Protein AF-A0A1I8NJI6-F1 (afdb_monomer_lite)

Foldseek 3Di:
DDFDPDAAPQPRDTDDQPFFWKAWLVGDIHTPVRQVVVCVPAQADPPPRHGTHPVRIDTDHDDDPPPPDPDPDPDPPPPPPPPPPPVDPDPDPDDDDADDQDLPDAPVNCVVRFAWDDADPVPRFTWTWHWDADPNDIATWIDTRVVSDTGGPPDDPD

pLDDT: mean 77.4, std 18.14, range [36.34, 96.56]

Radius of gyration: 21.41 Å; chains: 1; bounding box: 54×34×64 Å

Secondary structure (DSSP, 8-state):
--EEEEE-TTT-PEEETT--EEE-TT--EEEHHHHHHHHTT-SB-TTT--B--GGG-EEE-PPPTT---S-TTS----------------SSSS---PPPP-TT--HHHHHHHS-EEEE-TTT--EEEEEEEEETTEEEEEEEETTTTEEE-------

InterPro domains:
  IPR001841 Zinc finger, RING-type [PF13639] (8-48)
  IPR001841 Zinc finger, RING-type [PS50089] (8-49)
  IPR001841 Zinc finger, RING-type [SM00184] (8-48)
  IPR013083 Zinc finger, RING/FYVE/PHD-type [G3DSA:3.30.40.10] (2-112)

Sequ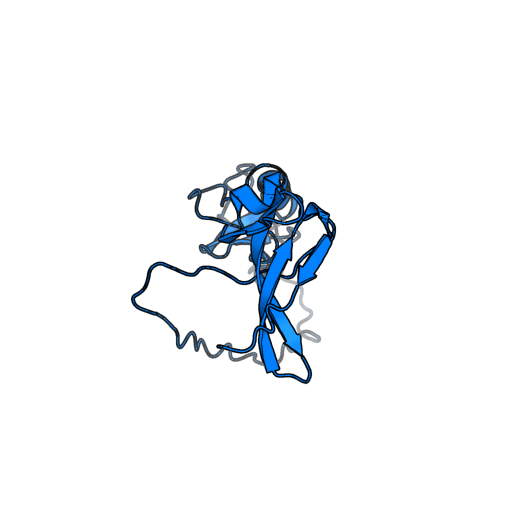ence (158 aa):
MTSLNVVCDVCNEYYKSNDFIYTTGCGHLFHRTCLFRRLQTSYTCPQCSVGCLRQQCYRVYFKWIGQSTDDTSHLLLPNIEVESTNPYKTKYPSKYMWLFVQHDFNDDLCQQIGLYLDINEDNGYAMYAARVYYKGDMIPGVYCPQSKGVHIVCGKLS

Organism: Musca domestica (NCBI:txid7370)

Structure (mmCIF, N/CA/C/O backbone):
data_AF-A0A1I8NJI6-F1
#
_entry.id   AF-A0A1I8NJI6-F1
#
loop_
_atom_site.group_PDB
_atom_site.id
_atom_site.type_symbol
_atom_site.label_atom_id
_atom_site.label_alt_id
_atom_site.label_comp_id
_atom_site.label_asym_id
_atom_site.label_entity_id
_atom_site.label_seq_id
_atom_site.pdbx_PDB_ins_code
_atom_site.Cartn_x
_atom_site.Cartn_y
_atom_site.Cartn_z
_atom_site.occupancy
_atom_site.B_iso_or_equiv
_atom_site.auth_seq_id
_atom_site.auth_comp_id
_atom_site.auth_asym_id
_atom_site.auth_atom_id
_atom_site.pdbx_PDB_model_num
ATOM 1 N N . MET A 1 1 ? -16.961 6.485 28.045 1.00 54.66 1 MET A N 1
ATOM 2 C CA . MET A 1 1 ? -16.283 6.043 26.806 1.00 54.66 1 MET A CA 1
ATOM 3 C C . MET A 1 1 ? -15.989 4.564 26.955 1.00 54.66 1 MET A C 1
ATOM 5 O O . MET A 1 1 ? -15.266 4.211 27.872 1.00 54.66 1 MET A O 1
ATOM 9 N N . THR A 1 2 ? -16.594 3.705 26.139 1.00 64.56 2 THR A N 1
ATOM 10 C CA . THR A 1 2 ? -16.283 2.268 26.130 1.00 64.56 2 THR A CA 1
ATOM 11 C C . THR A 1 2 ? -14.994 2.046 25.331 1.00 64.56 2 THR A C 1
ATOM 13 O O . THR A 1 2 ? -14.847 2.629 24.256 1.00 64.56 2 THR A O 1
ATOM 16 N N . SER A 1 3 ? -14.061 1.242 25.848 1.00 72.75 3 SER A N 1
ATOM 17 C CA . SER A 1 3 ? -12.832 0.815 25.157 1.00 72.75 3 SER A CA 1
ATOM 18 C C . SER A 1 3 ? -12.894 -0.677 24.811 1.00 72.75 3 SER A C 1
ATOM 20 O O . SER A 1 3 ? -13.434 -1.468 25.582 1.00 72.75 3 SER A O 1
ATOM 22 N N . LEU A 1 4 ? -12.385 -1.059 23.639 1.00 73.94 4 LEU A N 1
ATOM 23 C CA . LEU A 1 4 ? -12.277 -2.448 23.195 1.00 73.94 4 LEU A CA 1
ATOM 24 C C . LEU A 1 4 ? -11.019 -3.008 23.848 1.00 73.94 4 LEU A C 1
ATOM 26 O O . LEU A 1 4 ? -10.011 -2.307 23.911 1.00 73.94 4 LEU A O 1
ATOM 30 N N . ASN A 1 5 ? -11.040 -4.270 24.279 1.00 84.88 5 ASN A N 1
ATOM 31 C CA . ASN A 1 5 ? -9.833 -4.943 24.768 1.00 84.88 5 ASN A CA 1
ATOM 32 C C . ASN A 1 5 ? -8.938 -5.400 23.598 1.00 84.88 5 ASN A C 1
ATOM 34 O O . ASN A 1 5 ? -8.572 -6.564 23.476 1.00 84.88 5 ASN A O 1
ATOM 38 N N . VAL A 1 6 ? -8.687 -4.476 22.675 1.00 89.38 6 VAL A N 1
ATOM 39 C CA . VAL A 1 6 ? -7.857 -4.628 21.486 1.00 89.38 6 VAL A CA 1
ATOM 40 C C . VAL A 1 6 ? -7.085 -3.319 21.339 1.00 89.38 6 VAL A C 1
ATOM 42 O O . VAL A 1 6 ? -7.672 -2.236 21.433 1.00 89.38 6 VAL A O 1
ATOM 45 N N . VAL A 1 7 ? -5.774 -3.422 21.139 1.00 93.94 7 VAL A N 1
ATOM 46 C CA . VAL A 1 7 ? -4.851 -2.284 21.070 1.00 93.94 7 VAL A CA 1
ATOM 47 C C . VAL A 1 7 ? -4.300 -2.099 19.660 1.00 93.94 7 VAL A C 1
ATOM 49 O O . VAL A 1 7 ? -4.313 -3.013 18.836 1.00 93.94 7 VAL A O 1
ATOM 52 N N . CYS A 1 8 ? -3.823 -0.894 19.377 1.00 96.12 8 CYS A N 1
ATOM 53 C CA . CYS A 1 8 ? -3.043 -0.602 18.183 1.00 96.12 8 CYS A CA 1
ATOM 54 C C . CYS A 1 8 ? -1.561 -0.889 18.444 1.00 96.12 8 CYS A C 1
ATOM 56 O O . CYS A 1 8 ? -0.942 -0.175 19.227 1.00 96.12 8 CYS A O 1
ATOM 58 N N . ASP A 1 9 ? -0.960 -1.838 17.725 1.00 91.56 9 ASP A N 1
ATOM 59 C CA . ASP A 1 9 ? 0.449 -2.255 17.901 1.00 91.56 9 ASP A CA 1
ATOM 60 C C . ASP A 1 9 ? 1.493 -1.156 17.619 1.00 91.56 9 ASP A C 1
ATOM 62 O O . ASP A 1 9 ? 2.687 -1.330 17.849 1.00 91.56 9 ASP A O 1
ATOM 66 N N . VAL A 1 10 ? 1.073 -0.005 17.086 1.00 94.75 10 VAL A N 1
ATOM 67 C CA . VAL A 1 10 ? 1.975 1.121 16.801 1.00 94.75 10 VAL A CA 1
ATOM 68 C C . VAL A 1 10 ? 2.039 2.117 17.958 1.00 94.75 10 VAL A C 1
ATOM 70 O O . VAL A 1 10 ? 3.116 2.639 18.231 1.00 94.75 10 VAL A O 1
ATOM 73 N N . CYS A 1 11 ? 0.913 2.428 18.608 1.00 96.44 11 CYS A N 1
ATOM 74 C CA . CYS A 1 11 ? 0.872 3.370 19.739 1.00 96.44 11 CYS A CA 1
ATOM 75 C C . CYS A 1 11 ? 0.610 2.696 21.092 1.00 96.44 11 CYS A C 1
ATOM 77 O O . CYS A 1 11 ? 0.716 3.359 22.117 1.00 96.44 11 CYS A O 1
ATOM 79 N N . ASN A 1 12 ? 0.286 1.402 21.101 1.00 94.69 12 ASN A N 1
ATOM 80 C CA . ASN A 1 12 ? -0.101 0.616 22.272 1.00 94.69 12 ASN A CA 1
ATOM 81 C C . ASN A 1 12 ? -1.314 1.177 23.038 1.00 94.69 12 ASN A C 1
ATOM 83 O O . ASN A 1 12 ? -1.478 0.916 24.227 1.00 94.69 12 ASN A O 1
ATOM 87 N N . GLU A 1 13 ? -2.188 1.932 22.364 1.00 95.31 13 GLU A N 1
ATOM 88 C CA . GLU A 1 13 ? -3.439 2.431 22.942 1.00 95.31 13 GLU A CA 1
ATOM 89 C C . GLU A 1 13 ? -4.628 1.536 22.576 1.00 95.31 13 GLU A C 1
ATOM 91 O O . GLU A 1 13 ? -4.713 1.017 21.458 1.00 95.31 13 GLU A O 1
ATOM 96 N N . TYR A 1 14 ? -5.577 1.401 23.507 1.00 93.69 14 TYR A N 1
ATOM 97 C CA . TYR A 1 14 ? -6.854 0.726 23.270 1.00 93.69 14 TYR A CA 1
ATOM 98 C C . TYR A 1 14 ? -7.706 1.483 22.260 1.00 93.69 14 TYR A C 1
ATOM 100 O O . TYR A 1 14 ? -7.819 2.711 22.318 1.00 93.69 14 TYR A O 1
ATOM 108 N N . TYR A 1 15 ? -8.385 0.736 21.394 1.00 92.62 15 TYR A N 1
ATOM 109 C CA . TYR A 1 15 ? -9.380 1.315 20.506 1.00 92.62 15 TYR A CA 1
ATOM 110 C C . TYR A 1 15 ? -10.561 1.883 21.291 1.00 92.62 15 TYR A C 1
ATOM 112 O O . TYR A 1 15 ? -11.035 1.280 22.257 1.00 92.62 15 TYR A O 1
ATOM 120 N N . LYS A 1 16 ? -11.054 3.037 20.842 1.00 89.75 16 LYS A N 1
ATOM 121 C CA . LYS A 1 16 ? -12.230 3.746 21.362 1.00 89.75 16 LYS A CA 1
ATOM 122 C C . LYS A 1 16 ? -13.311 3.828 20.288 1.00 89.75 16 LYS A C 1
ATOM 124 O O . LYS A 1 16 ? -13.035 3.722 19.095 1.00 89.75 16 LYS A O 1
ATOM 129 N N . SER A 1 17 ? -14.555 4.068 20.698 1.00 84.25 17 SER A N 1
ATOM 130 C CA . SER A 1 17 ? -15.710 4.103 19.784 1.00 84.25 17 SER A CA 1
ATOM 131 C C . SER A 1 17 ? -15.604 5.130 18.655 1.00 84.25 17 SER A C 1
ATOM 133 O O . SER A 1 17 ? -16.181 4.932 17.591 1.00 84.25 17 SER A O 1
ATOM 135 N N . ASN A 1 18 ? -14.850 6.208 18.873 1.00 86.00 18 ASN A N 1
ATOM 136 C CA . ASN A 1 18 ? -14.694 7.298 17.911 1.00 86.00 18 ASN A CA 1
ATOM 137 C C . ASN A 1 18 ? -13.424 7.169 17.057 1.00 86.00 18 ASN A C 1
ATOM 139 O O . ASN A 1 18 ? -13.134 8.053 16.250 1.00 86.00 18 ASN A O 1
ATOM 143 N N . ASP A 1 19 ? -12.659 6.090 17.225 1.00 90.19 19 ASP A N 1
ATOM 144 C CA . ASP A 1 19 ? -11.418 5.903 16.490 1.00 90.19 19 ASP A CA 1
ATOM 145 C C . ASP A 1 19 ? -11.675 5.490 15.038 1.00 90.19 19 ASP A C 1
ATOM 147 O O . ASP A 1 19 ? -12.563 4.702 14.706 1.00 90.19 19 ASP A O 1
ATOM 151 N N . PHE A 1 20 ? -10.823 5.990 14.146 1.00 92.31 20 PHE A N 1
ATOM 152 C CA . PHE A 1 20 ? -10.750 5.505 12.774 1.00 92.31 20 PHE A CA 1
ATOM 153 C C . PHE A 1 20 ? -9.798 4.314 12.716 1.00 92.31 20 PHE A C 1
ATOM 155 O O . PHE A 1 20 ? -8.580 4.498 12.660 1.00 92.31 20 PHE A O 1
ATOM 162 N N . ILE A 1 21 ? -10.355 3.107 12.718 1.00 94.31 21 ILE A N 1
ATOM 163 C CA . ILE A 1 21 ? -9.588 1.858 12.712 1.00 94.31 21 ILE A CA 1
ATOM 164 C C . ILE A 1 21 ? -9.495 1.332 11.283 1.00 94.31 21 ILE A C 1
ATOM 166 O O . ILE A 1 21 ? -10.487 1.306 10.553 1.00 94.31 21 ILE A O 1
ATOM 170 N N . TYR A 1 22 ? -8.292 0.949 10.874 1.00 95.12 22 TYR A N 1
ATOM 171 C CA . TYR A 1 22 ? -7.996 0.421 9.550 1.00 95.12 22 TYR A CA 1
ATOM 172 C C . TYR A 1 22 ? -7.371 -0.964 9.659 1.00 95.12 22 TYR A C 1
ATOM 174 O O . TYR A 1 22 ? -6.557 -1.206 10.546 1.00 95.12 22 TYR A O 1
ATOM 182 N N . THR A 1 23 ? -7.728 -1.846 8.729 1.00 94.25 23 THR A N 1
ATOM 183 C CA . THR A 1 23 ? -7.069 -3.134 8.510 1.00 94.25 23 THR A CA 1
ATOM 184 C C . THR A 1 23 ? -6.212 -3.085 7.252 1.00 94.25 23 THR A C 1
ATOM 186 O O . THR A 1 23 ? -6.553 -2.384 6.297 1.00 94.25 23 THR A O 1
ATOM 189 N N . THR A 1 24 ? -5.096 -3.805 7.246 1.00 91.38 24 THR A N 1
ATOM 190 C CA . THR A 1 24 ? -4.241 -4.010 6.070 1.00 91.38 24 THR A CA 1
ATOM 191 C C . THR A 1 24 ? -4.702 -5.227 5.261 1.00 91.38 24 THR A C 1
ATOM 193 O O . THR A 1 24 ? -5.477 -6.051 5.742 1.00 91.38 24 THR A O 1
ATOM 196 N N . GLY A 1 25 ? -4.165 -5.418 4.051 1.00 83.06 2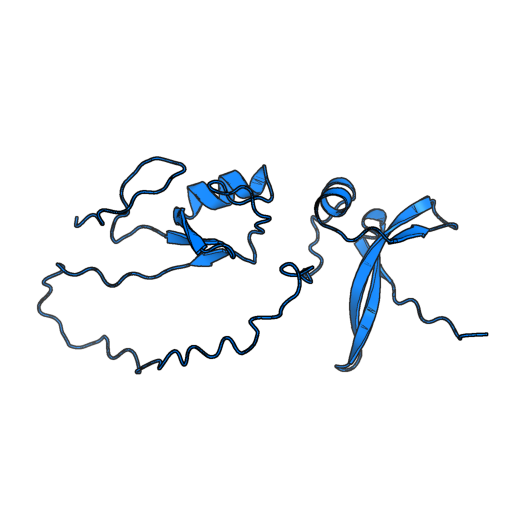5 GLY A N 1
ATOM 197 C CA . GLY A 1 25 ? -4.437 -6.621 3.248 1.00 83.06 25 GLY A CA 1
ATOM 198 C C . GLY A 1 25 ? -4.023 -7.944 3.915 1.00 83.06 25 GLY A C 1
ATOM 199 O O . GLY A 1 25 ? -4.535 -8.996 3.544 1.00 83.06 25 GLY A O 1
ATOM 200 N N . CYS A 1 26 ? -3.132 -7.902 4.914 1.00 88.25 26 CYS A N 1
ATOM 201 C CA . CYS A 1 26 ? -2.760 -9.061 5.732 1.00 88.25 26 CYS A CA 1
ATOM 202 C C . CYS A 1 26 ? -3.616 -9.238 7.003 1.00 88.25 26 CYS A C 1
ATOM 204 O O . CYS A 1 26 ? -3.413 -10.210 7.722 1.00 88.25 26 CYS A O 1
ATOM 206 N N . GLY A 1 27 ? -4.572 -8.341 7.271 1.00 91.44 27 GLY A N 1
ATOM 207 C CA . GLY A 1 27 ? -5.572 -8.476 8.338 1.00 91.44 27 GLY A CA 1
ATOM 208 C C . GLY A 1 27 ? -5.256 -7.761 9.657 1.00 91.44 27 GLY A C 1
ATOM 209 O O . GLY A 1 27 ? -6.124 -7.694 10.525 1.00 91.44 27 GLY A O 1
ATOM 210 N N . HIS A 1 28 ? -4.066 -7.180 9.822 1.00 94.94 28 HIS A N 1
ATOM 211 C CA . HIS A 1 28 ? -3.686 -6.481 11.057 1.00 94.94 28 HIS A CA 1
ATOM 212 C C . HIS A 1 28 ? -4.373 -5.115 11.189 1.00 94.94 28 HIS A C 1
ATOM 214 O O . HIS A 1 28 ? -4.571 -4.418 10.191 1.00 94.94 28 HIS A O 1
ATOM 220 N N . LEU A 1 29 ? -4.738 -4.737 12.419 1.00 95.50 29 LEU A N 1
ATOM 221 C CA . LEU A 1 29 ? -5.537 -3.549 12.735 1.00 95.50 29 LEU A CA 1
ATOM 222 C C . LEU A 1 29 ? -4.686 -2.435 13.347 1.00 95.50 29 LEU A C 1
ATOM 224 O O . LEU A 1 29 ? -3.856 -2.689 14.215 1.00 95.50 29 LEU A O 1
ATOM 228 N N . PHE A 1 30 ? -4.952 -1.193 12.944 1.00 96.56 30 PHE A N 1
ATOM 229 C CA . PHE A 1 30 ? -4.246 -0.004 13.424 1.00 96.56 30 PHE A CA 1
ATOM 230 C C . PHE A 1 30 ? -5.162 1.227 13.432 1.00 96.56 30 PHE A C 1
ATOM 232 O O . PHE A 1 30 ? -6.112 1.317 12.649 1.00 96.56 30 PHE A O 1
ATOM 239 N N . HIS A 1 31 ? -4.828 2.254 14.220 1.00 96.50 31 HIS A N 1
ATOM 240 C CA . HIS A 1 31 ? -5.397 3.590 14.002 1.00 96.50 31 HIS A CA 1
ATOM 241 C C . HIS A 1 31 ? -4.984 4.136 12.630 1.00 96.50 31 HIS A C 1
ATOM 243 O O . HIS A 1 31 ? -3.846 3.954 12.192 1.00 96.50 31 HIS A O 1
ATOM 249 N N . ARG A 1 32 ? -5.872 4.900 11.983 1.00 94.81 32 ARG A N 1
ATOM 250 C CA . ARG A 1 32 ? -5.621 5.555 10.686 1.00 94.81 32 ARG A CA 1
ATOM 251 C C . ARG A 1 32 ? -4.302 6.328 10.665 1.00 94.81 32 ARG A C 1
ATOM 253 O O . ARG A 1 32 ? -3.534 6.230 9.713 1.00 94.81 32 ARG A O 1
ATOM 260 N N . THR A 1 33 ? -4.068 7.137 11.695 1.00 94.94 33 THR A N 1
ATOM 261 C CA . THR A 1 33 ? -2.876 7.988 11.813 1.00 94.94 33 THR A CA 1
ATOM 262 C C . THR A 1 33 ? -1.615 7.153 11.997 1.00 94.94 33 THR A C 1
ATOM 264 O O . THR A 1 33 ? -0.619 7.408 11.326 1.00 94.94 33 THR A O 1
ATOM 267 N N . CYS A 1 34 ? -1.671 6.131 12.849 1.00 96.50 34 CYS A N 1
ATOM 268 C CA . CYS A 1 34 ? -0.572 5.205 13.096 1.00 96.50 34 CYS A CA 1
ATOM 269 C C . CYS A 1 34 ? -0.169 4.435 11.836 1.00 96.50 34 CYS A C 1
ATOM 271 O O . CYS A 1 34 ? 1.005 4.435 11.468 1.00 96.50 34 CYS A O 1
ATOM 273 N N . LEU A 1 35 ? -1.142 3.839 11.142 1.00 94.56 35 LEU A N 1
ATOM 274 C CA . LEU A 1 35 ? -0.891 3.075 9.925 1.00 94.56 35 LEU A CA 1
ATOM 275 C C . LEU A 1 35 ? -0.321 3.952 8.817 1.00 94.56 35 LEU A C 1
ATOM 277 O O . LEU A 1 35 ? 0.734 3.653 8.273 1.00 94.56 35 LEU A O 1
ATOM 281 N N . PHE A 1 36 ? -0.984 5.061 8.488 1.00 91.38 36 PHE A N 1
ATOM 282 C CA . PHE A 1 36 ? -0.565 5.870 7.345 1.00 91.38 36 PHE A CA 1
ATOM 283 C C . PHE A 1 36 ? 0.717 6.654 7.594 1.00 91.38 36 PHE A C 1
ATOM 285 O O . PHE A 1 36 ? 1.435 6.908 6.635 1.00 91.38 36 PHE A O 1
ATOM 292 N N . ARG A 1 37 ? 1.059 6.968 8.849 1.00 92.06 37 ARG A N 1
ATOM 293 C CA . ARG A 1 37 ? 2.396 7.474 9.181 1.00 92.06 37 ARG A CA 1
ATOM 294 C C . ARG A 1 37 ? 3.471 6.422 8.908 1.00 92.06 37 ARG A C 1
ATOM 296 O O . ARG A 1 37 ? 4.505 6.756 8.352 1.00 92.06 37 ARG A O 1
ATOM 303 N N . ARG A 1 38 ? 3.230 5.153 9.257 1.00 90.44 38 ARG A N 1
ATOM 304 C CA . ARG A 1 38 ? 4.166 4.059 8.942 1.00 90.44 38 ARG A CA 1
ATOM 305 C C . ARG A 1 38 ? 4.292 3.840 7.437 1.00 90.44 38 ARG A C 1
ATOM 307 O O . ARG A 1 38 ? 5.404 3.748 6.936 1.00 90.44 38 ARG A O 1
ATOM 314 N N . LEU A 1 39 ? 3.173 3.861 6.714 1.00 86.31 39 LEU A N 1
ATOM 315 C CA . LEU A 1 39 ? 3.164 3.672 5.261 1.00 86.31 39 LEU A CA 1
ATOM 316 C C . LEU A 1 39 ? 3.756 4.838 4.460 1.00 86.31 39 LEU A C 1
ATOM 318 O O . LEU A 1 39 ? 4.016 4.673 3.276 1.00 86.31 39 LEU A O 1
ATOM 322 N N . GLN A 1 40 ? 3.980 6.001 5.079 1.00 84.88 40 GLN A N 1
ATOM 323 C CA . GLN A 1 40 ? 4.786 7.064 4.468 1.00 84.88 40 GLN A CA 1
ATOM 324 C C . GLN A 1 40 ? 6.272 6.701 4.410 1.00 84.88 40 GLN A C 1
ATOM 326 O O . GLN A 1 40 ? 6.982 7.220 3.558 1.00 84.88 40 GLN A O 1
ATOM 331 N N . THR A 1 41 ? 6.744 5.848 5.324 1.00 82.75 41 THR A N 1
ATOM 332 C CA . THR A 1 41 ? 8.166 5.500 5.452 1.00 82.75 41 THR A CA 1
ATOM 333 C C . THR A 1 41 ? 8.487 4.086 4.992 1.00 82.75 41 THR A C 1
ATOM 335 O O . THR A 1 41 ? 9.590 3.837 4.523 1.00 82.75 41 THR A O 1
ATOM 338 N N . SER A 1 42 ? 7.555 3.145 5.143 1.00 80.62 42 SER A N 1
ATOM 339 C CA . SER A 1 42 ? 7.749 1.753 4.754 1.00 80.62 42 SER A CA 1
ATOM 340 C C . SER A 1 42 ? 6.467 1.187 4.157 1.00 80.62 42 SER A C 1
ATOM 342 O O . SER A 1 42 ? 5.408 1.216 4.778 1.00 80.62 42 SER A O 1
ATOM 344 N N . TYR A 1 43 ? 6.546 0.637 2.946 1.00 85.69 43 TYR A N 1
ATOM 345 C CA . TYR A 1 43 ? 5.410 0.020 2.246 1.00 85.69 43 TYR A CA 1
ATOM 346 C C . TYR A 1 43 ? 5.091 -1.384 2.781 1.00 85.69 43 TYR A C 1
ATOM 348 O O . TYR A 1 43 ? 4.849 -2.321 2.023 1.00 85.69 43 TYR A O 1
ATOM 356 N N . THR A 1 44 ? 5.125 -1.549 4.102 1.00 87.44 44 THR A N 1
ATOM 357 C CA . THR A 1 44 ? 5.028 -2.833 4.801 1.00 87.44 44 THR A CA 1
ATOM 358 C C . THR A 1 44 ? 4.145 -2.710 6.036 1.00 87.44 44 THR A C 1
ATOM 360 O O . THR A 1 44 ? 4.151 -1.689 6.725 1.00 87.44 44 THR A O 1
ATOM 363 N N . CYS A 1 45 ? 3.414 -3.772 6.362 1.00 91.56 45 CYS A N 1
ATOM 364 C CA . CYS A 1 45 ? 2.615 -3.851 7.576 1.00 91.56 45 CYS A CA 1
ATOM 365 C C . CYS A 1 45 ? 3.511 -3.688 8.820 1.00 91.56 45 CYS A C 1
ATOM 367 O O . CYS A 1 45 ? 4.492 -4.423 8.938 1.00 91.56 45 CYS A O 1
ATOM 369 N N . PRO A 1 46 ? 3.169 -2.805 9.779 1.00 92.62 46 PRO A N 1
ATOM 370 C CA . PRO A 1 46 ? 3.983 -2.596 10.980 1.00 92.62 46 PRO A CA 1
ATOM 371 C C . PRO A 1 46 ? 4.170 -3.831 11.871 1.00 92.62 46 PRO A C 1
ATOM 373 O O . PRO A 1 46 ? 5.103 -3.849 12.665 1.00 92.62 46 PRO A O 1
ATOM 376 N N . GLN A 1 47 ? 3.287 -4.828 11.760 1.00 93.12 47 GLN A N 1
ATOM 377 C CA . GLN A 1 47 ? 3.271 -6.003 12.635 1.00 93.12 47 GLN A CA 1
ATOM 378 C C . GLN A 1 47 ? 3.955 -7.229 12.017 1.00 93.12 47 GLN A C 1
ATOM 380 O O . GLN A 1 47 ? 4.658 -7.953 12.712 1.00 93.12 47 GLN A O 1
ATOM 385 N N . CYS A 1 48 ? 3.773 -7.473 10.716 1.00 92.69 48 CYS A N 1
ATOM 386 C CA . CYS A 1 48 ? 4.309 -8.671 10.053 1.00 92.69 48 CYS A CA 1
ATOM 387 C C . CYS A 1 48 ? 5.247 -8.385 8.878 1.00 92.69 48 CYS A C 1
ATOM 389 O O . CYS A 1 48 ? 5.667 -9.319 8.200 1.00 92.69 48 CYS A O 1
ATOM 391 N N . SER A 1 49 ? 5.534 -7.114 8.587 1.00 88.38 49 SER A N 1
ATOM 392 C CA . SER A 1 49 ? 6.418 -6.669 7.499 1.00 88.38 49 SER A CA 1
ATOM 393 C C . SER A 1 49 ? 6.006 -7.094 6.081 1.00 88.38 49 SER A C 1
ATOM 395 O O . SER A 1 49 ? 6.715 -6.803 5.122 1.00 88.38 49 SER A O 1
ATOM 397 N N . VAL A 1 50 ? 4.840 -7.727 5.908 1.00 84.12 50 VAL A N 1
ATOM 398 C CA . VAL A 1 50 ? 4.271 -8.041 4.589 1.00 84.12 50 VAL A CA 1
ATOM 399 C C . VAL A 1 50 ? 3.969 -6.746 3.838 1.00 84.12 50 VAL A C 1
ATOM 401 O O . VAL A 1 50 ? 3.486 -5.787 4.444 1.00 84.12 50 VAL A O 1
ATOM 404 N N . GLY A 1 51 ? 4.219 -6.732 2.524 1.00 78.31 51 GLY A N 1
ATOM 405 C CA . GLY A 1 51 ? 3.929 -5.599 1.645 1.00 78.31 51 GLY A CA 1
ATOM 406 C C . GLY A 1 51 ? 2.518 -5.049 1.866 1.00 78.31 51 GLY A C 1
ATOM 407 O O . GLY A 1 51 ? 1.533 -5.786 1.842 1.00 78.31 51 GLY A O 1
ATOM 408 N N . CYS A 1 52 ? 2.437 -3.754 2.143 1.00 83.94 52 CYS A N 1
ATOM 409 C CA . CYS A 1 52 ? 1.210 -3.075 2.511 1.00 83.94 52 CYS A CA 1
ATOM 410 C C . CYS A 1 52 ? 1.206 -1.674 1.917 1.00 83.94 52 CYS A C 1
ATOM 412 O O . CYS A 1 52 ? 1.969 -0.800 2.319 1.00 83.94 52 CYS A O 1
ATOM 414 N N . LEU A 1 53 ? 0.292 -1.445 0.987 1.00 79.25 53 LEU A N 1
ATOM 415 C CA . LEU A 1 53 ? 0.085 -0.147 0.371 1.00 79.25 53 LEU A CA 1
ATOM 416 C C . LEU A 1 53 ? -1.168 0.507 0.936 1.00 79.25 53 LEU A C 1
ATOM 418 O O . LEU A 1 53 ? -2.127 -0.159 1.325 1.00 79.25 53 LEU A O 1
ATOM 422 N N . ARG A 1 54 ? -1.194 1.840 0.933 1.00 80.88 54 ARG A N 1
ATOM 423 C CA . ARG A 1 54 ? -2.320 2.620 1.467 1.00 80.88 54 ARG A CA 1
ATOM 424 C C . ARG A 1 54 ? -3.663 2.244 0.829 1.00 80.88 54 ARG A C 1
ATOM 426 O O . ARG A 1 54 ? -4.675 2.206 1.517 1.00 80.88 54 ARG A O 1
ATOM 433 N N . GLN A 1 55 ? -3.651 1.917 -0.461 1.00 76.31 55 GLN A N 1
ATOM 434 C CA . GLN A 1 55 ? -4.815 1.441 -1.220 1.00 76.31 55 GLN A CA 1
ATOM 435 C C . GLN A 1 55 ? -5.302 0.027 -0.857 1.00 76.31 55 GLN A C 1
ATOM 437 O O . GLN A 1 55 ? -6.418 -0.334 -1.210 1.00 76.31 55 GLN A O 1
ATOM 442 N N . GLN A 1 56 ? -4.504 -0.756 -0.129 1.00 74.50 56 GLN A N 1
ATOM 443 C CA . GLN A 1 56 ? -4.888 -2.065 0.419 1.00 74.50 56 GLN A CA 1
ATOM 444 C C . GLN A 1 56 ? -5.368 -1.966 1.873 1.00 74.50 56 GLN A C 1
ATOM 446 O O . GLN A 1 56 ? -5.514 -2.985 2.546 1.00 74.50 56 GLN A O 1
ATOM 451 N N . CYS A 1 57 ? -5.535 -0.747 2.389 1.00 84.50 57 CYS A N 1
ATOM 452 C CA . CYS A 1 57 ? -5.967 -0.519 3.756 1.00 84.50 57 CYS A CA 1
ATOM 453 C C . CYS A 1 57 ? -7.438 -0.113 3.769 1.00 84.50 57 CYS A C 1
ATOM 455 O O . CYS A 1 57 ? -7.820 0.886 3.158 1.00 84.50 57 CYS A O 1
ATOM 457 N N . TYR A 1 58 ? -8.252 -0.847 4.516 1.00 90.19 58 TYR A N 1
ATOM 458 C CA . TYR A 1 58 ? -9.695 -0.639 4.577 1.00 90.19 58 TYR A CA 1
ATOM 459 C C . TYR A 1 58 ? -10.104 -0.180 5.965 1.00 90.19 58 TYR A C 1
ATOM 461 O O . TYR A 1 58 ? -9.579 -0.665 6.965 1.00 90.19 58 TYR A O 1
ATOM 469 N N . ARG A 1 59 ? -11.057 0.750 6.039 1.00 93.50 59 ARG A N 1
ATOM 470 C CA . ARG A 1 59 ? -11.634 1.148 7.321 1.00 93.50 59 ARG A CA 1
ATOM 471 C C . ARG A 1 59 ? -12.533 0.030 7.842 1.00 93.50 59 ARG A C 1
ATOM 473 O O . ARG A 1 59 ? -13.391 -0.455 7.112 1.00 93.50 59 ARG A O 1
ATOM 480 N N . VAL A 1 60 ? -12.365 -0.318 9.112 1.00 90.44 60 VAL A N 1
ATOM 481 C CA . VAL A 1 60 ? -13.215 -1.277 9.821 1.00 90.44 60 VAL A CA 1
ATOM 482 C C . VAL A 1 60 ? -14.172 -0.511 10.729 1.00 90.44 60 VAL A C 1
ATOM 484 O O . VAL A 1 60 ? -13.778 0.440 11.406 1.00 90.44 60 VAL A O 1
ATOM 487 N N . TYR A 1 61 ? -15.438 -0.921 10.729 1.00 88.50 61 TYR A N 1
ATOM 488 C CA . TYR A 1 61 ? -16.482 -0.355 11.577 1.00 88.50 61 TYR A CA 1
ATOM 489 C C . TYR A 1 61 ? -16.910 -1.403 12.599 1.00 88.50 61 TYR A C 1
ATOM 491 O O . TYR A 1 61 ? -17.375 -2.478 12.230 1.00 88.50 61 TYR A O 1
ATOM 499 N N . PHE A 1 62 ? -16.758 -1.087 13.883 1.00 83.06 62 PHE A N 1
ATOM 500 C CA . PHE A 1 62 ? -17.215 -1.951 14.967 1.00 83.06 62 PHE A CA 1
ATOM 501 C C . PHE A 1 62 ? -18.562 -1.470 15.486 1.00 83.06 62 PHE A C 1
ATOM 503 O O . PHE A 1 62 ? -18.754 -0.275 15.721 1.00 83.06 62 PHE A O 1
ATOM 510 N N . LYS A 1 63 ? -19.473 -2.412 15.733 1.00 82.00 63 LYS A N 1
ATOM 511 C CA . LYS A 1 63 ? -20.635 -2.158 16.581 1.00 82.00 63 LYS A CA 1
ATOM 512 C C . LYS A 1 63 ? -20.200 -2.300 18.037 1.00 82.00 63 LYS A C 1
ATOM 514 O O . LYS A 1 63 ? -19.764 -3.369 18.455 1.00 82.00 63 LYS A O 1
ATOM 519 N N . TRP A 1 64 ? -20.318 -1.224 18.801 1.00 80.44 64 TRP A N 1
ATOM 520 C CA . TRP A 1 64 ? -19.942 -1.196 20.209 1.00 80.44 64 TRP A CA 1
ATOM 521 C C . TRP A 1 64 ? -21.127 -1.586 21.090 1.00 80.44 64 TRP A C 1
ATOM 523 O O . TRP A 1 64 ? -22.150 -0.906 21.099 1.00 80.44 64 TRP A O 1
ATOM 533 N N . ILE A 1 65 ? -21.002 -2.687 21.828 1.00 72.62 65 ILE A N 1
ATOM 534 C CA . ILE A 1 65 ? -22.014 -3.119 22.800 1.00 72.62 65 ILE A CA 1
ATOM 535 C C . ILE A 1 65 ? -21.793 -2.304 24.085 1.00 72.62 65 ILE A C 1
ATOM 537 O O . ILE A 1 65 ? -20.697 -2.330 24.638 1.00 72.62 65 ILE A O 1
ATOM 541 N N . GLY A 1 66 ? -22.805 -1.549 24.531 1.00 64.75 66 GLY A N 1
ATOM 542 C CA . GLY A 1 66 ? -22.734 -0.714 25.744 1.00 64.75 66 GLY A CA 1
ATOM 543 C C . GLY A 1 66 ? -23.139 0.757 25.577 1.00 64.75 66 GLY A C 1
ATOM 544 O O . GLY A 1 66 ? -23.170 1.485 26.564 1.00 64.75 66 GLY A O 1
ATOM 545 N N . GLN A 1 67 ? -23.485 1.212 24.368 1.00 53.91 67 GLN A N 1
ATOM 546 C CA . GLN A 1 67 ? -24.251 2.453 24.199 1.00 53.91 67 GLN A CA 1
ATOM 547 C C . GLN A 1 67 ? -25.737 2.147 24.415 1.00 53.91 67 GLN A C 1
ATOM 549 O O . GLN A 1 67 ? -26.453 1.807 23.478 1.00 53.91 67 GLN A O 1
ATOM 554 N N . SER A 1 68 ? -26.201 2.227 25.662 1.00 53.31 68 SER A N 1
ATOM 555 C CA . SER A 1 68 ? -27.625 2.407 25.937 1.00 53.31 68 SER A CA 1
ATOM 556 C C . SER A 1 68 ? -27.999 3.833 25.536 1.00 53.31 68 SER A C 1
ATOM 558 O O . SER A 1 68 ? -27.842 4.772 26.316 1.00 53.31 68 SER A O 1
ATOM 560 N N . THR A 1 69 ? -28.447 4.008 24.302 1.00 47.62 69 THR A N 1
ATOM 561 C CA . THR A 1 69 ? -29.330 5.121 23.961 1.00 47.62 69 THR A CA 1
ATOM 562 C C . THR A 1 69 ? -30.611 4.507 23.448 1.00 47.62 69 THR A C 1
ATOM 564 O O . THR A 1 69 ? -30.608 3.776 22.458 1.00 47.62 69 THR A O 1
ATOM 567 N N . ASP A 1 70 ? -31.667 4.785 24.193 1.00 53.25 70 ASP A N 1
ATOM 568 C CA . ASP A 1 70 ? -33.051 4.355 24.042 1.00 53.25 70 ASP A CA 1
ATOM 569 C C . ASP A 1 70 ? -33.719 4.958 22.784 1.00 53.25 70 ASP A C 1
ATOM 571 O O . ASP A 1 70 ? -34.839 5.440 22.834 1.00 53.25 70 ASP A O 1
ATOM 575 N N . ASP A 1 71 ? -33.029 4.951 21.640 1.00 52.06 71 ASP A N 1
ATOM 576 C CA . ASP A 1 71 ? -33.521 5.483 20.364 1.00 52.06 71 ASP A CA 1
ATOM 577 C C . ASP A 1 71 ? -33.270 4.472 19.235 1.00 52.06 71 ASP A C 1
ATOM 579 O O . ASP A 1 71 ? -32.456 4.646 18.325 1.00 52.06 71 ASP A O 1
ATOM 583 N N . THR A 1 72 ? -33.996 3.358 19.293 1.00 52.81 72 THR A N 1
ATOM 584 C CA . THR A 1 72 ? -34.059 2.334 18.240 1.00 52.81 72 THR A CA 1
ATOM 585 C C . THR A 1 72 ? -34.995 2.728 17.090 1.00 52.81 72 THR A C 1
ATOM 587 O O . THR A 1 72 ? -35.852 1.936 16.705 1.00 52.81 72 THR A O 1
ATOM 590 N N . SER A 1 73 ? -34.870 3.930 16.519 1.00 54.62 73 SER A N 1
ATOM 591 C CA . SER A 1 73 ? -35.794 4.380 15.457 1.00 54.62 73 SER A CA 1
ATOM 592 C C . SER A 1 73 ? -35.169 4.718 14.100 1.00 54.62 73 SER A C 1
ATOM 594 O O . SER A 1 73 ? -35.924 4.848 13.142 1.00 54.62 73 SER A O 1
ATOM 596 N N . HIS A 1 74 ? -33.836 4.776 13.934 1.00 50.19 74 HIS A N 1
ATOM 597 C CA . HIS A 1 74 ? -33.271 5.216 12.639 1.00 50.19 74 HIS A CA 1
ATOM 598 C C . HIS A 1 74 ? -32.088 4.441 12.042 1.00 50.19 74 HIS A C 1
ATOM 600 O O . HIS A 1 74 ? -31.563 4.867 11.017 1.00 50.19 74 HIS A O 1
ATOM 606 N N . LEU A 1 75 ? -31.700 3.274 12.563 1.00 51.25 75 LEU A N 1
ATOM 607 C CA . LEU A 1 75 ? -30.659 2.450 11.925 1.00 51.25 75 LEU A CA 1
ATOM 608 C C . LEU A 1 75 ? -31.183 1.073 11.518 1.00 51.25 75 LEU A C 1
ATOM 610 O O . LEU A 1 75 ? -30.692 0.038 11.964 1.00 51.25 75 LEU A O 1
ATOM 614 N N . LEU A 1 76 ? -32.152 1.073 10.601 1.00 44.22 76 LEU A N 1
ATOM 615 C CA . LEU A 1 76 ? -32.264 -0.021 9.643 1.00 44.22 76 LEU A CA 1
ATOM 616 C C . LEU A 1 76 ? -31.062 0.088 8.697 1.00 44.22 76 LEU A C 1
ATOM 618 O O . LEU A 1 76 ? -31.116 0.763 7.672 1.00 44.22 76 LEU A O 1
ATOM 622 N N . LEU A 1 77 ? -29.949 -0.551 9.056 1.00 46.91 77 LEU A N 1
ATOM 623 C CA . LEU A 1 77 ? -29.035 -1.011 8.018 1.00 46.91 77 LEU A CA 1
ATOM 624 C C . LEU A 1 77 ? -29.806 -2.082 7.233 1.00 46.91 77 LEU A C 1
ATOM 626 O O . LEU A 1 77 ? -30.350 -2.992 7.865 1.00 46.91 77 LEU A O 1
ATOM 630 N N . PRO A 1 78 ? -29.889 -2.005 5.893 1.00 41.97 78 PRO A N 1
ATOM 631 C CA . PRO A 1 78 ? -30.311 -3.159 5.120 1.00 41.97 78 PRO A CA 1
ATOM 632 C C . PRO A 1 78 ? -29.369 -4.302 5.487 1.00 41.97 78 PRO A C 1
ATOM 634 O O . PRO A 1 78 ? -28.167 -4.069 5.647 1.00 41.97 78 PRO A O 1
ATOM 637 N N . ASN A 1 79 ? -29.906 -5.510 5.640 1.00 44.00 79 ASN A N 1
ATOM 638 C CA . ASN A 1 79 ? -29.106 -6.719 5.760 1.00 44.00 79 ASN A CA 1
ATOM 639 C C . ASN A 1 79 ? -28.162 -6.786 4.554 1.00 44.00 79 ASN A C 1
ATOM 641 O O . ASN A 1 79 ? -28.544 -7.245 3.482 1.00 44.00 79 ASN A O 1
ATOM 645 N N . ILE A 1 80 ? -26.933 -6.297 4.710 1.00 49.94 80 ILE A N 1
ATOM 646 C CA . ILE A 1 80 ? -25.856 -6.660 3.809 1.00 49.94 80 ILE A CA 1
ATOM 647 C C . ILE A 1 80 ? -25.469 -8.050 4.279 1.00 49.94 80 ILE A C 1
ATOM 649 O O . ILE A 1 80 ? -24.662 -8.218 5.195 1.00 49.94 80 ILE A O 1
ATOM 653 N N . GLU A 1 81 ? -26.112 -9.046 3.683 1.00 40.28 81 GLU A N 1
ATOM 654 C CA . GLU A 1 81 ? -25.526 -10.368 3.573 1.00 40.28 81 GLU A CA 1
ATOM 655 C C . GLU A 1 81 ? -24.191 -10.160 2.862 1.00 40.28 81 GLU A C 1
ATOM 657 O O . GLU A 1 81 ? -24.110 -10.016 1.643 1.00 40.28 81 GLU A O 1
ATOM 662 N N . VAL A 1 82 ? -23.122 -10.030 3.646 1.00 47.59 82 VAL A N 1
ATOM 663 C CA . VAL A 1 82 ? -21.776 -10.173 3.116 1.00 47.59 82 VAL A CA 1
ATOM 664 C C . VAL A 1 82 ? -21.647 -11.660 2.834 1.00 47.59 82 VAL A C 1
ATOM 666 O O . VAL A 1 82 ? -21.151 -12.421 3.664 1.00 47.59 82 VAL A O 1
ATOM 669 N N . GLU A 1 83 ? -22.156 -12.087 1.679 1.00 36.66 83 GLU A N 1
ATOM 670 C CA . GLU A 1 83 ? -21.782 -13.366 1.107 1.00 36.66 83 GLU A CA 1
ATOM 671 C C . GLU A 1 83 ? -20.262 -13.349 0.991 1.00 36.66 83 GLU A C 1
ATOM 673 O O . GLU A 1 83 ? -19.663 -12.637 0.181 1.00 36.66 83 GLU A O 1
ATOM 678 N N . SER A 1 84 ? -19.614 -14.108 1.873 1.00 46.41 84 SER A N 1
ATOM 679 C CA . SER A 1 84 ? -18.180 -14.318 1.846 1.00 46.41 84 SER A CA 1
ATOM 680 C C . SER A 1 84 ? -17.833 -15.243 0.683 1.00 46.41 84 SER A C 1
ATOM 682 O O . SER A 1 84 ? -17.308 -16.340 0.867 1.00 46.41 84 SER A O 1
ATOM 684 N N . THR A 1 85 ? -18.092 -14.823 -0.548 1.00 38.41 85 THR A N 1
ATOM 685 C CA . THR A 1 85 ? -17.383 -15.399 -1.676 1.00 38.41 85 THR A CA 1
ATOM 686 C C . THR A 1 85 ? -16.067 -14.647 -1.775 1.00 38.41 85 THR A C 1
ATOM 688 O O . THR A 1 85 ? -15.956 -13.621 -2.442 1.00 38.41 85 THR A O 1
ATOM 691 N N . ASN A 1 86 ? -15.035 -15.168 -1.115 1.00 43.44 86 ASN A N 1
ATOM 692 C CA . ASN A 1 86 ? -13.704 -15.087 -1.698 1.00 43.44 86 ASN A CA 1
ATOM 693 C C . ASN A 1 86 ? -13.493 -16.384 -2.496 1.00 43.44 86 ASN A C 1
ATOM 695 O O . ASN A 1 86 ? -13.009 -17.364 -1.926 1.00 43.44 86 ASN A O 1
ATOM 699 N N . PRO A 1 87 ? -13.864 -16.435 -3.791 1.00 36.34 87 PRO A N 1
ATOM 700 C CA . PRO A 1 87 ? -13.721 -17.643 -4.594 1.00 36.34 87 PRO A CA 1
ATOM 701 C C . PRO A 1 87 ? -12.270 -17.896 -5.041 1.00 36.34 87 PRO A C 1
ATOM 703 O O . PRO A 1 87 ? -12.027 -18.797 -5.836 1.00 36.34 87 PRO A O 1
ATOM 706 N N . TYR A 1 88 ? -11.281 -17.153 -4.528 1.00 39.22 88 TYR A N 1
ATOM 707 C CA . TYR A 1 88 ? -9.890 -17.267 -4.965 1.00 39.22 88 TYR A CA 1
ATOM 708 C C . TYR A 1 88 ? -8.916 -17.429 -3.793 1.00 39.22 88 TYR A C 1
ATOM 710 O O . TYR A 1 88 ? -8.049 -16.590 -3.550 1.00 39.22 88 TYR A O 1
ATOM 718 N N . LYS A 1 89 ? -8.978 -18.584 -3.119 1.00 39.69 89 LYS A N 1
ATOM 719 C CA . LYS A 1 89 ? -7.772 -19.186 -2.523 1.00 39.69 89 LYS A CA 1
ATOM 720 C C . LYS A 1 89 ? -6.959 -19.830 -3.651 1.00 39.69 89 LYS A C 1
ATOM 722 O O . LYS A 1 89 ? -7.075 -21.022 -3.914 1.00 39.69 89 LYS A O 1
ATOM 727 N N . THR A 1 90 ? -6.163 -19.038 -4.364 1.00 36.97 90 THR A N 1
ATOM 728 C CA . THR A 1 90 ? -5.225 -19.573 -5.362 1.00 36.97 90 THR A CA 1
ATOM 729 C C . THR A 1 90 ? -3.952 -20.088 -4.691 1.00 36.97 90 THR A C 1
ATOM 731 O O . THR A 1 90 ? -3.389 -19.428 -3.825 1.00 36.97 90 THR A O 1
ATOM 734 N N . LYS A 1 91 ? -3.488 -21.254 -5.149 1.00 37.03 91 LYS A N 1
ATOM 735 C CA . LYS A 1 91 ? -2.325 -22.050 -4.705 1.00 37.03 91 LYS A CA 1
ATOM 736 C C . LYS A 1 91 ? -0.949 -21.442 -5.070 1.00 37.03 91 LYS A C 1
ATOM 738 O O . LYS A 1 91 ? 0.047 -22.154 -5.098 1.00 37.03 91 LYS A O 1
ATOM 743 N N . TYR A 1 92 ? -0.894 -20.149 -5.379 1.00 39.28 92 TYR A N 1
ATOM 744 C CA . TYR A 1 92 ? 0.319 -19.423 -5.777 1.00 39.28 92 TYR A CA 1
ATOM 745 C C . TYR A 1 92 ? 0.665 -18.371 -4.715 1.00 39.28 92 TYR A C 1
ATOM 747 O O . TYR A 1 92 ? -0.260 -17.864 -4.072 1.00 39.28 92 TYR A O 1
ATOM 755 N N . PRO A 1 93 ? 1.954 -18.023 -4.519 1.00 43.34 93 PRO A N 1
ATOM 756 C CA . PRO A 1 93 ? 2.343 -16.949 -3.609 1.00 43.34 93 PRO A CA 1
ATOM 757 C C . PRO A 1 93 ? 1.544 -15.679 -3.926 1.00 43.34 93 PRO A C 1
ATOM 759 O O . PRO A 1 93 ? 1.322 -15.331 -5.087 1.00 43.34 93 PRO A O 1
ATOM 762 N N . SER A 1 94 ? 1.033 -15.039 -2.877 1.00 46.69 94 SER A N 1
ATOM 763 C CA . SER A 1 94 ? -0.015 -14.021 -2.920 1.00 46.69 94 SER A CA 1
ATOM 764 C C . SER A 1 94 ? 0.433 -12.711 -3.582 1.00 46.69 94 SER A C 1
ATOM 766 O O . SER A 1 94 ? 0.720 -11.728 -2.912 1.00 46.69 94 SER A O 1
ATOM 768 N N . LYS A 1 95 ? 0.363 -12.734 -4.917 1.00 56.25 95 LYS A N 1
ATOM 769 C CA . LYS A 1 95 ? -0.110 -11.684 -5.828 1.00 56.25 95 LYS A CA 1
ATOM 770 C C . LYS A 1 95 ? 0.781 -10.444 -5.994 1.00 56.25 95 LYS A C 1
ATOM 772 O O . LYS A 1 95 ? 0.675 -9.475 -5.247 1.00 56.25 95 LYS A O 1
ATOM 777 N N . TYR A 1 96 ? 1.503 -10.399 -7.118 1.00 61.06 96 TYR A N 1
ATOM 778 C CA . TYR A 1 96 ? 1.707 -9.130 -7.823 1.00 61.06 96 TYR A CA 1
ATOM 779 C C . TYR A 1 96 ? 0.349 -8.427 -7.941 1.00 61.06 96 TYR A C 1
ATOM 781 O O . TYR A 1 96 ? -0.642 -9.035 -8.364 1.00 61.06 96 TYR A O 1
ATOM 789 N N . MET A 1 97 ? 0.281 -7.173 -7.508 1.00 68.19 97 MET A N 1
ATOM 790 C CA . MET A 1 97 ? -0.953 -6.401 -7.491 1.00 68.19 97 MET A CA 1
ATOM 791 C C . MET A 1 97 ? -0.810 -5.197 -8.406 1.00 68.19 97 MET A C 1
ATOM 793 O O . MET A 1 97 ? 0.133 -4.422 -8.291 1.00 68.19 97 MET A O 1
ATOM 797 N N . TRP A 1 98 ? -1.782 -5.028 -9.295 1.00 76.44 98 TRP A N 1
ATOM 798 C CA . TRP A 1 98 ? -1.838 -3.868 -10.169 1.00 76.44 98 TRP A CA 1
ATOM 799 C C . TRP A 1 98 ? -2.207 -2.620 -9.375 1.00 76.44 98 TRP A C 1
ATOM 801 O O . TRP A 1 98 ? -3.249 -2.580 -8.717 1.00 76.44 98 TRP A O 1
ATOM 811 N N . LEU A 1 99 ? -1.360 -1.604 -9.474 1.00 75.12 99 LEU A N 1
ATOM 812 C CA . LEU A 1 99 ? -1.589 -0.282 -8.909 1.00 75.12 99 LEU A CA 1
ATOM 813 C C . LEU A 1 99 ? -2.017 0.681 -10.005 1.00 75.12 99 LEU A C 1
ATOM 815 O O . LEU A 1 99 ? -1.547 0.592 -11.138 1.00 75.12 99 LEU A O 1
ATOM 819 N N . PHE A 1 100 ? -2.893 1.619 -9.656 1.00 80.06 100 PHE A N 1
ATOM 820 C CA . PHE A 1 100 ? -3.088 2.792 -10.494 1.00 80.06 100 PHE A CA 1
ATOM 821 C C . PHE A 1 100 ? -1.834 3.653 -10.392 1.00 80.06 100 PHE A C 1
ATOM 823 O O . PHE A 1 100 ? -1.389 3.962 -9.287 1.00 80.06 100 PHE A O 1
ATOM 830 N N . VAL A 1 101 ? -1.270 4.021 -11.540 1.00 80.56 101 VAL A N 1
ATOM 831 C CA . VAL A 1 101 ? -0.153 4.963 -11.601 1.00 80.56 101 VAL A CA 1
ATOM 832 C C . VAL A 1 101 ? -0.608 6.287 -10.990 1.00 80.56 101 VAL A C 1
ATOM 834 O O . VAL A 1 101 ? -1.602 6.863 -11.432 1.00 80.56 101 VAL A O 1
ATOM 837 N N . GLN A 1 102 ? 0.109 6.752 -9.970 1.00 79.81 102 GLN A N 1
ATOM 838 C CA . GLN A 1 102 ? -0.125 8.047 -9.333 1.00 79.81 102 GLN A CA 1
ATOM 839 C C . GLN A 1 102 ? 0.962 9.052 -9.734 1.00 79.81 102 GLN A C 1
ATOM 841 O O . GLN A 1 102 ? 2.033 8.680 -10.214 1.00 79.81 102 GLN A O 1
ATOM 846 N N . HIS A 1 103 ? 0.690 10.348 -9.560 1.00 78.69 103 HIS A N 1
ATOM 847 C CA . HIS A 1 103 ? 1.619 11.416 -9.955 1.00 78.69 103 HIS A CA 1
ATOM 848 C C . HIS A 1 103 ? 2.958 11.377 -9.196 1.00 78.69 103 HIS A C 1
ATOM 850 O O . HIS A 1 103 ? 3.982 11.827 -9.718 1.00 78.69 103 HIS A O 1
ATOM 856 N N . ASP A 1 104 ? 2.966 10.826 -7.986 1.00 79.31 104 ASP A N 1
ATOM 857 C CA . ASP A 1 104 ? 4.127 10.701 -7.104 1.00 79.31 104 ASP A CA 1
ATOM 858 C C . ASP A 1 104 ? 4.987 9.459 -7.384 1.00 79.31 104 ASP A C 1
ATOM 860 O O . ASP A 1 104 ? 6.068 9.341 -6.812 1.00 79.31 104 ASP A O 1
ATOM 864 N N . PHE A 1 105 ? 4.584 8.579 -8.309 1.00 85.75 105 PHE A N 1
ATOM 865 C CA . PHE A 1 105 ? 5.399 7.429 -8.701 1.00 85.75 105 PHE A CA 1
ATOM 866 C C . PHE A 1 105 ? 6.685 7.920 -9.370 1.00 85.75 105 PHE A C 1
ATOM 868 O O . PHE A 1 105 ? 6.670 8.498 -10.458 1.00 85.75 105 PHE A O 1
ATOM 875 N N . ASN A 1 106 ? 7.804 7.766 -8.674 1.00 88.56 106 ASN A N 1
ATOM 876 C CA . ASN A 1 106 ? 9.145 8.102 -9.135 1.00 88.56 106 ASN A CA 1
ATOM 877 C C . ASN A 1 106 ? 9.985 6.824 -9.247 1.00 88.56 106 ASN A C 1
ATOM 879 O O . ASN A 1 106 ? 9.491 5.730 -8.967 1.00 88.56 106 ASN A O 1
ATOM 883 N N . ASP A 1 107 ? 11.228 6.962 -9.700 1.00 87.44 107 ASP A N 1
ATOM 884 C CA . ASP A 1 107 ? 12.091 5.807 -9.933 1.00 87.44 107 ASP A CA 1
ATOM 885 C C . ASP A 1 107 ? 12.372 5.034 -8.637 1.00 87.44 107 ASP A C 1
ATOM 887 O O . ASP A 1 107 ? 12.105 3.839 -8.589 1.00 87.44 107 ASP A O 1
ATOM 891 N N . ASP A 1 108 ? 12.741 5.721 -7.550 1.00 87.56 108 ASP A N 1
ATOM 892 C CA . ASP A 1 108 ? 12.986 5.100 -6.238 1.00 87.56 108 ASP A CA 1
ATOM 893 C C . ASP A 1 108 ? 11.793 4.276 -5.735 1.00 87.56 108 ASP A C 1
ATOM 895 O O . ASP A 1 108 ? 11.956 3.175 -5.205 1.00 87.56 108 ASP A O 1
ATOM 899 N N . LEU A 1 109 ? 10.572 4.797 -5.902 1.00 84.00 109 LEU A N 1
ATOM 900 C CA . LEU A 1 109 ? 9.357 4.082 -5.532 1.00 84.00 109 LEU A CA 1
ATOM 901 C C . LEU A 1 109 ? 9.144 2.867 -6.433 1.00 84.00 109 LEU A C 1
ATOM 903 O O . LEU A 1 109 ? 8.851 1.778 -5.942 1.00 84.00 109 LEU A O 1
ATOM 907 N N . CYS A 1 110 ? 9.298 3.035 -7.745 1.00 87.38 110 CYS A N 1
ATOM 908 C CA . CYS A 1 110 ? 9.095 1.956 -8.706 1.00 87.38 110 CYS A CA 1
ATOM 909 C C . CYS A 1 110 ? 10.131 0.839 -8.547 1.00 87.38 110 CYS A C 1
ATOM 911 O O . CYS A 1 110 ? 9.763 -0.322 -8.683 1.00 87.38 110 CYS A O 1
ATOM 913 N N . GLN A 1 111 ? 11.370 1.141 -8.159 1.00 86.31 111 GLN A N 1
ATOM 914 C CA . GLN A 1 111 ? 12.364 0.125 -7.798 1.00 86.31 111 GLN A CA 1
ATOM 915 C C . GLN A 1 111 ? 11.940 -0.697 -6.570 1.00 86.31 111 GLN A C 1
ATOM 917 O O . GLN A 1 111 ? 12.236 -1.886 -6.489 1.00 86.31 111 GLN A O 1
ATOM 922 N N . GLN A 1 112 ? 11.231 -0.086 -5.615 1.00 81.88 112 GLN A N 1
ATOM 923 C CA . GLN A 1 112 ? 10.780 -0.771 -4.400 1.00 81.88 112 GLN A CA 1
ATOM 924 C C . GLN A 1 112 ? 9.537 -1.641 -4.617 1.00 81.88 112 GLN A C 1
ATOM 926 O O . GLN A 1 112 ? 9.408 -2.684 -3.976 1.00 81.88 112 GLN A O 1
ATOM 931 N N . ILE A 1 113 ? 8.592 -1.195 -5.455 1.00 80.12 113 ILE A N 1
ATOM 932 C CA . ILE A 1 113 ? 7.254 -1.816 -5.545 1.00 80.12 113 ILE A CA 1
ATOM 933 C C . ILE A 1 113 ? 6.866 -2.288 -6.950 1.00 80.12 113 ILE A C 1
ATOM 935 O O . ILE A 1 113 ? 5.888 -3.020 -7.101 1.00 80.12 113 ILE A O 1
ATOM 939 N N . GLY A 1 114 ? 7.569 -1.823 -7.978 1.00 85.38 114 GLY A N 1
ATOM 940 C CA . GLY A 1 114 ? 7.282 -2.103 -9.377 1.00 85.38 114 GLY A CA 1
ATOM 941 C C . GLY A 1 114 ? 7.932 -3.399 -9.850 1.00 85.38 114 GLY A C 1
ATOM 942 O O . GLY A 1 114 ? 8.965 -3.833 -9.347 1.00 85.38 114 GLY A O 1
ATOM 943 N N . LEU A 1 115 ? 7.328 -4.018 -10.864 1.00 89.19 115 LEU A N 1
ATOM 944 C CA . LEU A 1 115 ? 7.959 -5.119 -11.584 1.00 89.19 115 LEU A CA 1
ATOM 945 C C . LEU A 1 115 ? 8.870 -4.524 -12.661 1.00 89.19 115 LEU A C 1
ATOM 947 O O . LEU A 1 115 ? 8.375 -4.098 -13.703 1.00 89.19 115 LEU A O 1
ATOM 951 N N . TYR A 1 116 ? 10.171 -4.455 -12.385 1.00 90.62 116 TYR A N 1
ATOM 952 C CA . TYR A 1 116 ? 11.174 -4.009 -13.353 1.00 90.62 116 TYR A CA 1
ATOM 953 C C . TYR A 1 116 ? 11.171 -4.919 -14.589 1.00 90.62 116 TYR A C 1
ATOM 955 O O . TYR A 1 116 ? 11.133 -6.143 -14.458 1.00 90.62 116 TYR A O 1
ATOM 963 N N . LEU A 1 117 ? 11.179 -4.311 -15.773 1.00 89.81 117 LEU A N 1
ATOM 964 C CA . LEU A 1 117 ? 11.250 -5.005 -17.055 1.00 89.81 117 LEU A CA 1
ATOM 965 C C . LEU A 1 117 ? 12.641 -4.858 -17.663 1.00 89.81 117 LEU A C 1
ATOM 967 O O . LEU A 1 117 ? 13.337 -5.859 -17.803 1.00 89.81 117 LEU A O 1
ATOM 971 N N . ASP A 1 118 ? 13.026 -3.629 -18.014 1.00 89.69 118 ASP A N 1
ATOM 972 C CA . ASP A 1 118 ? 14.308 -3.335 -18.658 1.00 89.69 118 ASP A CA 1
ATOM 973 C C . ASP A 1 118 ? 14.649 -1.832 -18.606 1.00 89.69 118 ASP A C 1
ATOM 975 O O . ASP A 1 118 ? 13.941 -1.043 -17.976 1.00 89.69 118 ASP A O 1
ATOM 979 N N . ILE A 1 119 ? 15.719 -1.426 -19.286 1.00 89.12 119 ILE A N 1
ATOM 980 C CA . ILE A 1 119 ? 16.037 -0.042 -19.627 1.00 89.12 119 ILE A CA 1
ATOM 981 C C . ILE A 1 119 ? 15.641 0.210 -21.083 1.00 89.12 119 ILE A C 1
ATOM 983 O O . ILE A 1 119 ? 15.942 -0.575 -21.976 1.00 89.12 119 ILE A O 1
ATOM 987 N N . ASN A 1 120 ? 14.980 1.335 -21.339 1.00 85.12 120 ASN A N 1
ATOM 988 C CA . ASN A 1 120 ? 14.714 1.789 -22.695 1.00 85.12 120 ASN A CA 1
ATOM 989 C C . ASN A 1 120 ? 16.037 2.173 -23.380 1.00 85.12 120 ASN A C 1
ATOM 991 O O . ASN A 1 120 ? 16.731 3.078 -22.917 1.00 85.12 120 ASN A O 1
ATOM 995 N N . GLU A 1 121 ? 16.372 1.508 -24.484 1.00 87.06 121 GLU A N 1
ATOM 996 C CA . GLU A 1 121 ? 17.640 1.710 -25.200 1.00 87.06 121 GLU A CA 1
ATOM 997 C C . GLU A 1 121 ? 17.801 3.130 -25.776 1.00 87.06 121 GLU A C 1
ATOM 999 O O . GLU A 1 121 ? 18.921 3.634 -25.850 1.00 87.06 121 GLU A O 1
ATOM 1004 N N . ASP A 1 122 ? 16.703 3.806 -26.129 1.00 85.38 122 ASP A N 1
ATOM 1005 C CA . ASP A 1 122 ? 16.738 5.129 -26.764 1.00 85.38 122 ASP A CA 1
ATOM 1006 C C . ASP A 1 122 ? 17.050 6.256 -25.770 1.00 85.38 122 ASP A C 1
ATOM 1008 O O . ASP A 1 122 ? 17.691 7.248 -26.121 1.00 85.38 122 ASP A O 1
ATOM 1012 N N . ASN A 1 123 ? 16.556 6.149 -24.533 1.00 84.56 123 ASN A N 1
ATOM 1013 C CA . ASN A 1 123 ? 16.644 7.227 -23.539 1.00 84.56 123 ASN A CA 1
ATOM 1014 C C . ASN A 1 123 ? 17.323 6.828 -22.219 1.00 84.56 123 ASN A C 1
ATOM 1016 O O . ASN A 1 123 ? 17.584 7.696 -21.386 1.00 84.56 123 ASN A O 1
ATOM 1020 N N . GLY A 1 124 ? 17.624 5.544 -22.020 1.00 88.31 124 GLY A N 1
ATOM 1021 C CA . GLY A 1 124 ? 18.269 5.024 -20.818 1.00 88.31 124 GLY A CA 1
ATOM 1022 C C . GLY A 1 124 ? 17.368 4.956 -19.580 1.00 88.31 124 GLY A C 1
ATOM 1023 O O . GLY A 1 124 ? 17.875 4.785 -18.472 1.00 88.31 124 GLY A O 1
ATOM 1024 N N . TYR A 1 125 ? 16.048 5.110 -19.714 1.00 90.69 125 TYR A N 1
ATOM 1025 C CA . TYR A 1 125 ? 15.124 5.118 -18.577 1.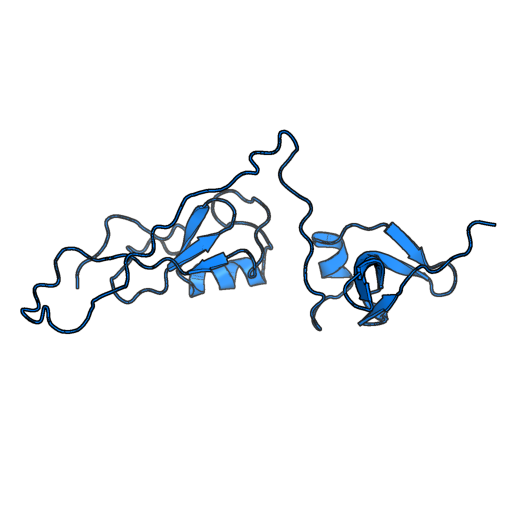00 90.69 125 TYR A CA 1
ATOM 1026 C C . TYR A 1 125 ? 14.636 3.722 -18.196 1.00 90.69 125 TYR A C 1
ATOM 1028 O O . TYR A 1 125 ? 14.304 2.909 -19.057 1.00 90.69 125 TYR A O 1
ATOM 1036 N N . ALA A 1 126 ? 14.517 3.477 -16.890 1.00 91.62 126 ALA A N 1
ATOM 1037 C CA . ALA A 1 126 ? 13.955 2.243 -16.360 1.00 91.62 126 ALA A CA 1
ATOM 1038 C C . ALA A 1 126 ? 12.471 2.084 -16.735 1.00 91.62 126 ALA A C 1
ATOM 1040 O O . ALA A 1 126 ? 11.668 3.025 -16.685 1.00 91.62 126 ALA A O 1
ATOM 1041 N N . MET A 1 127 ? 12.114 0.858 -17.092 1.00 91.75 127 MET A N 1
ATOM 1042 C CA . MET A 1 127 ? 10.803 0.449 -17.568 1.00 91.75 127 MET A CA 1
ATOM 1043 C C . MET A 1 127 ? 10.199 -0.566 -16.599 1.00 91.75 127 MET A C 1
ATOM 1045 O O . MET A 1 127 ? 10.828 -1.564 -16.254 1.00 91.75 127 MET A O 1
ATOM 1049 N N . TYR A 1 128 ? 8.954 -0.336 -16.185 1.00 92.69 128 TYR A N 1
ATOM 1050 C CA . TYR A 1 128 ? 8.237 -1.188 -15.234 1.00 92.69 128 TYR A CA 1
ATOM 1051 C C . TYR A 1 128 ? 6.935 -1.711 -15.841 1.00 92.69 128 TYR A C 1
ATOM 1053 O O . TYR A 1 128 ? 6.277 -1.020 -16.621 1.00 92.69 128 TYR A O 1
ATOM 1061 N N . ALA A 1 129 ? 6.525 -2.921 -15.465 1.00 92.06 129 ALA A N 1
ATOM 1062 C CA . ALA A 1 129 ? 5.314 -3.534 -15.988 1.00 92.06 129 ALA A CA 1
ATOM 1063 C C . ALA A 1 129 ? 4.074 -2.715 -15.623 1.00 92.06 129 ALA A C 1
ATOM 1065 O O . ALA A 1 129 ? 3.827 -2.391 -14.460 1.00 92.06 129 ALA A O 1
ATOM 1066 N N . ALA A 1 130 ? 3.262 -2.423 -16.630 1.00 91.25 130 ALA A N 1
ATOM 1067 C CA . ALA A 1 130 ? 2.006 -1.715 -16.492 1.00 91.25 130 ALA A CA 1
ATOM 1068 C C . ALA A 1 130 ? 0.932 -2.363 -17.372 1.00 91.25 130 ALA A C 1
ATOM 1070 O O . ALA A 1 130 ? 1.160 -3.314 -18.121 1.00 91.25 130 ALA A O 1
ATOM 1071 N N . ARG A 1 131 ? -0.281 -1.838 -17.271 1.00 88.31 131 ARG A N 1
ATOM 1072 C CA . ARG A 1 131 ? -1.384 -2.157 -18.173 1.00 88.31 131 ARG A CA 1
ATOM 1073 C C . ARG A 1 131 ? -2.213 -0.907 -18.371 1.00 88.31 131 ARG A C 1
ATOM 1075 O O . ARG A 1 131 ? -2.310 -0.086 -17.457 1.00 88.31 131 ARG A O 1
ATOM 1082 N N . VAL A 1 132 ? -2.833 -0.782 -19.530 1.00 84.06 132 VAL A N 1
ATOM 1083 C CA . VAL A 1 132 ? -3.772 0.304 -19.812 1.00 84.06 132 VAL A CA 1
ATOM 1084 C C . VAL A 1 132 ? -5.092 -0.270 -20.293 1.00 84.06 132 VAL A C 1
ATOM 1086 O O . VAL A 1 132 ? -5.156 -1.407 -20.758 1.00 84.06 132 VAL A O 1
ATOM 1089 N N . TYR A 1 133 ? -6.152 0.520 -20.154 1.00 82.12 133 TYR A N 1
ATOM 1090 C CA . TYR A 1 133 ? -7.449 0.195 -20.726 1.00 82.12 133 TYR A CA 1
ATOM 1091 C C . TYR A 1 133 ? -7.624 0.979 -22.023 1.00 82.12 133 TYR A C 1
ATOM 1093 O O . TYR A 1 133 ? -7.553 2.207 -22.018 1.00 82.12 133 TYR A O 1
ATOM 1101 N N . TYR A 1 134 ? -7.874 0.280 -23.124 1.00 77.88 134 TYR A N 1
ATOM 1102 C CA . TYR A 1 134 ? -8.173 0.876 -24.419 1.00 77.88 134 TYR A CA 1
ATOM 1103 C C . TYR A 1 134 ? -9.475 0.285 -24.948 1.00 77.88 134 TYR A C 1
ATOM 1105 O O . TYR A 1 134 ? -9.582 -0.921 -25.120 1.00 77.88 134 TYR A O 1
ATOM 1113 N N . LYS A 1 135 ? -10.490 1.131 -25.173 1.00 83.44 135 LYS A N 1
ATOM 1114 C CA . LYS A 1 135 ? -11.840 0.705 -25.603 1.00 83.44 135 LYS A CA 1
ATOM 1115 C C . LYS A 1 135 ? -12.480 -0.385 -24.719 1.00 83.44 135 LYS A C 1
ATOM 1117 O O . LYS A 1 135 ? -13.300 -1.160 -25.189 1.00 83.44 135 LYS A O 1
ATOM 1122 N N . GLY A 1 136 ? -12.135 -0.409 -23.431 1.00 77.69 136 GLY A N 1
ATOM 1123 C CA . GLY A 1 136 ? -12.614 -1.415 -22.476 1.00 77.69 136 GLY A CA 1
ATOM 1124 C C . GLY A 1 136 ? -11.724 -2.655 -22.375 1.00 77.69 136 GLY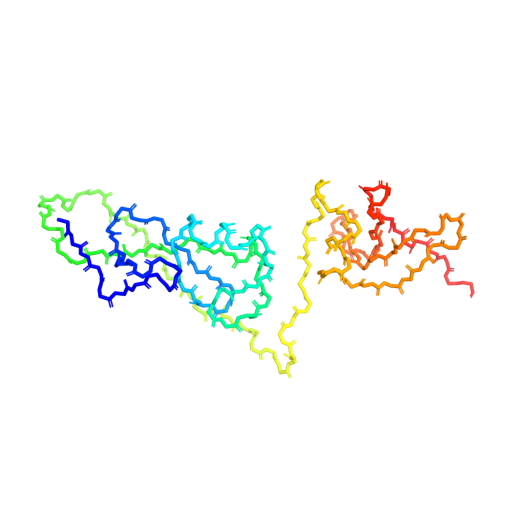 A C 1
ATOM 1125 O O . GLY A 1 136 ? -11.804 -3.362 -21.373 1.00 77.69 136 GLY A O 1
ATOM 1126 N N . ASP A 1 137 ? -10.813 -2.861 -23.326 1.00 76.31 137 ASP A N 1
ATOM 1127 C CA . ASP A 1 137 ? -9.856 -3.959 -23.293 1.00 76.31 137 ASP A CA 1
ATOM 1128 C C . ASP A 1 137 ? -8.642 -3.604 -22.442 1.00 76.31 137 ASP A C 1
ATOM 1130 O O . ASP A 1 137 ? -8.098 -2.498 -22.504 1.00 76.31 137 ASP A O 1
ATOM 1134 N N . MET A 1 138 ? -8.200 -4.569 -21.644 1.00 81.94 138 MET A N 1
ATOM 1135 C CA . MET A 1 138 ? -6.987 -4.463 -20.848 1.00 81.94 138 MET A CA 1
ATOM 1136 C C . MET A 1 138 ? -5.802 -4.962 -21.667 1.00 81.94 138 MET A C 1
ATOM 1138 O O . MET A 1 138 ? -5.726 -6.145 -21.992 1.00 81.94 138 MET A O 1
ATOM 1142 N N . ILE A 1 139 ? -4.861 -4.069 -21.956 1.00 84.88 139 ILE A N 1
ATOM 1143 C CA . ILE A 1 139 ? -3.681 -4.366 -22.771 1.00 84.88 139 ILE A CA 1
ATOM 1144 C C . ILE A 1 139 ? -2.393 -4.149 -21.968 1.00 84.88 139 ILE A C 1
ATOM 1146 O O . ILE A 1 139 ? -2.363 -3.291 -21.074 1.00 84.88 139 ILE A O 1
ATOM 1150 N N . PRO A 1 140 ? -1.328 -4.924 -22.248 1.00 87.69 140 PRO A N 1
ATOM 1151 C CA . PRO A 1 140 ? -0.040 -4.730 -21.599 1.00 87.69 140 PRO A CA 1
ATOM 1152 C C . PRO A 1 140 ? 0.526 -3.353 -21.948 1.00 87.69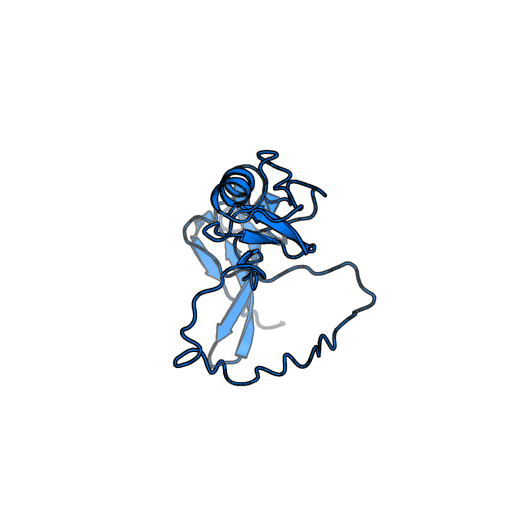 140 PRO A C 1
ATOM 1154 O O . PRO A 1 140 ? 0.352 -2.836 -23.053 1.00 87.69 140 PRO A O 1
ATOM 1157 N N . GLY A 1 141 ? 1.217 -2.760 -20.988 1.00 89.94 141 GLY A N 1
ATOM 1158 C CA . GLY A 1 141 ? 1.921 -1.505 -21.168 1.00 89.94 141 GLY A CA 1
ATOM 1159 C C . GLY A 1 141 ? 3.166 -1.463 -20.303 1.00 89.94 141 GLY A C 1
ATOM 1160 O O . GLY A 1 141 ? 3.450 -2.372 -19.522 1.00 89.94 141 GLY A O 1
ATOM 1161 N N . VAL A 1 142 ? 3.904 -0.375 -20.432 1.00 91.31 142 VAL A N 1
ATOM 1162 C CA . VAL A 1 142 ? 5.130 -0.148 -19.684 1.00 91.31 142 VAL A CA 1
ATOM 1163 C C . VAL A 1 142 ? 5.089 1.245 -19.090 1.00 91.31 142 VAL A C 1
ATOM 1165 O O . VAL A 1 142 ? 4.909 2.228 -19.803 1.00 91.31 142 VAL A O 1
ATOM 1168 N N . TYR A 1 143 ? 5.235 1.333 -17.775 1.00 92.56 143 TYR A N 1
ATOM 1169 C CA . TYR A 1 143 ? 5.374 2.598 -17.077 1.00 92.56 143 TYR A CA 1
ATOM 1170 C C . TYR A 1 143 ? 6.837 3.039 -17.052 1.00 92.56 143 TYR A C 1
ATOM 1172 O O . TYR A 1 143 ? 7.719 2.254 -16.707 1.00 92.56 143 TYR A O 1
ATOM 1180 N N . CYS A 1 144 ? 7.074 4.308 -17.379 1.00 91.69 144 CYS A N 1
ATOM 1181 C CA . CYS A 1 144 ? 8.378 4.953 -17.264 1.00 91.69 144 CYS A CA 1
ATOM 1182 C C . CYS A 1 144 ? 8.251 6.170 -16.322 1.00 91.69 144 CYS A C 1
ATOM 1184 O O . CYS A 1 144 ? 7.598 7.155 -16.703 1.00 91.69 144 CYS A O 1
ATOM 1186 N N . PRO A 1 145 ? 8.859 6.139 -15.115 1.00 90.75 145 PRO A N 1
ATOM 1187 C CA . PRO A 1 145 ? 8.712 7.193 -14.106 1.00 90.75 145 PRO A CA 1
ATOM 1188 C C . PRO A 1 145 ? 9.130 8.587 -14.583 1.00 90.75 145 PRO A C 1
ATOM 1190 O O . PRO A 1 145 ? 8.486 9.577 -14.233 1.00 90.75 145 PRO A O 1
ATOM 1193 N N . GLN A 1 146 ? 10.177 8.665 -15.409 1.00 90.06 146 GLN A N 1
ATOM 1194 C CA . GLN A 1 146 ? 10.738 9.902 -15.958 1.00 90.06 146 GLN A CA 1
ATOM 1195 C C . GLN A 1 146 ? 9.764 10.563 -16.939 1.00 90.06 146 GLN A C 1
ATOM 1197 O O . GLN A 1 146 ? 9.598 11.779 -16.929 1.00 90.06 146 GLN A O 1
ATOM 1202 N N . SER A 1 147 ? 9.065 9.756 -17.741 1.00 85.88 147 SER A N 1
ATOM 1203 C CA . SER A 1 147 ? 8.036 10.244 -18.667 1.00 85.88 147 SER A CA 1
ATOM 1204 C C . SER A 1 147 ? 6.675 10.487 -18.003 1.00 85.88 147 SER A C 1
ATOM 1206 O O . SER A 1 147 ? 5.784 11.052 -18.634 1.00 85.88 147 SER A O 1
ATOM 1208 N N . LYS A 1 148 ? 6.490 10.039 -16.749 1.00 85.12 148 LYS A N 1
ATOM 1209 C CA . LYS A 1 148 ? 5.210 10.051 -16.013 1.00 85.12 148 LYS A CA 1
ATOM 1210 C C . LYS A 1 148 ? 4.042 9.451 -16.813 1.00 85.12 148 LYS A C 1
ATOM 1212 O O . LYS A 1 148 ? 2.886 9.808 -16.592 1.00 85.12 148 LYS A O 1
ATOM 1217 N N . GLY A 1 149 ? 4.338 8.516 -17.714 1.00 85.19 149 GLY A N 1
ATOM 1218 C CA . GLY A 1 149 ? 3.386 7.945 -18.659 1.00 85.19 149 GLY A CA 1
ATOM 1219 C C . GLY A 1 149 ? 3.494 6.428 -18.761 1.00 85.19 149 GLY A C 1
ATOM 1220 O O . GLY A 1 149 ? 4.517 5.831 -18.416 1.00 85.19 149 GLY A O 1
ATOM 1221 N N . VAL A 1 150 ? 2.409 5.810 -19.231 1.00 86.06 150 VAL A N 1
ATOM 1222 C CA . VAL A 1 150 ? 2.385 4.395 -19.613 1.00 86.06 150 VAL A CA 1
ATOM 1223 C C . VAL A 1 150 ? 2.377 4.305 -21.131 1.00 86.06 150 VAL A C 1
ATOM 1225 O O . VAL A 1 150 ? 1.472 4.825 -21.781 1.00 86.06 150 VAL A O 1
ATOM 1228 N N . HIS A 1 151 ? 3.373 3.625 -21.682 1.00 84.75 151 HIS A N 1
ATOM 1229 C CA . HIS A 1 151 ? 3.516 3.377 -23.110 1.00 84.75 151 HIS A CA 1
ATOM 1230 C C . HIS A 1 151 ? 2.943 2.007 -23.450 1.00 84.75 151 HIS A C 1
ATOM 1232 O O . HIS A 1 151 ? 3.173 1.029 -22.738 1.00 84.75 151 HIS A O 1
ATOM 1238 N N . ILE A 1 152 ? 2.182 1.924 -24.536 1.00 80.69 152 ILE A N 1
ATOM 1239 C CA . ILE A 1 152 ? 1.704 0.645 -25.059 1.00 80.69 152 ILE A CA 1
ATOM 1240 C C . ILE A 1 152 ? 2.788 0.107 -25.980 1.00 80.69 152 ILE A C 1
ATOM 1242 O O . ILE A 1 152 ? 3.175 0.775 -26.937 1.00 80.69 152 ILE A O 1
ATOM 1246 N N . VAL A 1 153 ? 3.241 -1.118 -25.732 1.00 67.31 153 VAL A N 1
ATOM 1247 C CA . VAL A 1 153 ? 4.117 -1.816 -26.676 1.00 67.31 153 VAL A CA 1
ATOM 1248 C C . VAL A 1 153 ? 3.228 -2.405 -27.769 1.00 67.31 153 VAL A C 1
ATOM 1250 O O . VAL A 1 153 ? 2.801 -3.553 -27.692 1.00 67.31 153 VAL A O 1
ATOM 1253 N N . CYS A 1 154 ? 2.871 -1.597 -28.770 1.00 58.81 154 CYS A N 1
ATOM 1254 C CA . CYS A 1 154 ? 2.189 -2.080 -29.970 1.00 58.81 154 CYS A CA 1
ATOM 1255 C C . CYS A 1 154 ? 3.218 -2.391 -31.070 1.00 58.81 154 CYS A C 1
ATOM 1257 O O . CYS A 1 154 ? 3.368 -1.666 -32.046 1.00 58.81 154 CYS A O 1
ATOM 1259 N N . GLY A 1 155 ? 3.959 -3.487 -30.906 1.00 53.88 155 GLY A N 1
ATOM 1260 C CA . GLY A 1 155 ? 4.835 -4.014 -31.955 1.00 53.88 155 GLY A CA 1
ATOM 1261 C C . GLY A 1 155 ? 4.112 -5.060 -32.801 1.00 53.88 155 GLY A C 1
ATOM 1262 O O . GLY A 1 155 ? 3.502 -5.976 -32.252 1.00 53.88 155 GLY A O 1
ATOM 1263 N N . LYS A 1 15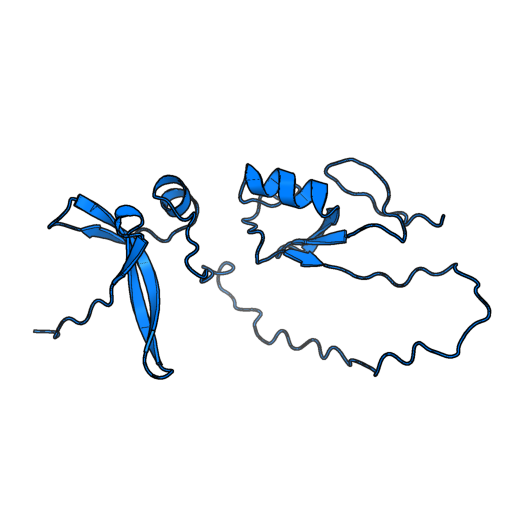6 ? 4.190 -4.963 -34.136 1.00 43.78 156 LYS A N 1
ATOM 1264 C CA . LYS A 1 156 ? 3.961 -6.134 -34.999 1.00 43.78 156 LYS A CA 1
ATOM 1265 C C . LYS A 1 156 ? 4.989 -7.194 -34.604 1.00 43.78 156 LYS A C 1
ATOM 1267 O O . LYS A 1 156 ? 6.180 -6.906 -34.625 1.00 43.78 156 LYS A O 1
ATOM 1272 N N . LEU A 1 157 ? 4.525 -8.401 -34.292 1.00 37.81 157 LEU A N 1
ATOM 1273 C CA . LEU A 1 157 ? 5.360 -9.595 -34.379 1.00 37.81 157 LEU A CA 1
ATOM 1274 C C . LEU A 1 157 ? 5.771 -9.714 -35.853 1.00 37.81 157 LEU A C 1
ATOM 1276 O O . LEU A 1 157 ? 4.939 -10.057 -36.693 1.00 37.81 157 LEU A O 1
ATOM 1280 N N . SER A 1 158 ? 6.990 -9.281 -36.171 1.00 41.53 158 SER A N 1
ATOM 1281 C CA . SER A 1 158 ? 7.655 -9.569 -37.443 1.00 41.53 158 SER A CA 1
ATOM 1282 C C . SER A 1 158 ? 8.193 -10.987 -37.424 1.00 41.53 158 SER A C 1
ATOM 1284 O O . SER A 1 158 ? 8.866 -11.305 -36.416 1.00 41.53 158 SER A O 1
#